Protein AF-A0A4Y2LV65-F1 (afdb_monomer_lite)

Foldseek 3Di:
DDDPPPPPPPPCVVLLVVLVVVVVVCVVVVHDDDLVNSLVVSVVSCVVVVPPDPDHSDPVVSVVSCVVNVPDDDDPPVDPVPDDPVVVVVVVVVVVVVCVVVVDDPVRDDDDDDDDDPDPPDPPDDDDDPPDPDDDDDDDD

Radius of gyration: 26.43 Å; chains: 1; bounding box: 59×40×70 Å

Secondary structure (DSSP, 8-state):
----------TTHHHHHHHHHHHHHHHHTT----HHHHHHHHHHHHHHTT--S-----HHHHHHHHHHHT-------HHHHH--HHHHHHHHHHHHHHHHHHT--GGG----------TT---S-----TT-SS-------

Organism: Araneus ventricosus (NCBI:txid182803)

pLDDT: mean 76.32, std 17.58, range [39.22, 95.81]

InterPro domains:
  IPR006600 HTH CenpB-type DNA-binding domain [PF03221] (13-73)
  IPR006600 HTH CenpB-type DNA-binding domain [PS51253] (3-75)
  IPR006600 HTH CenpB-type DNA-binding domain [SM00674] (9-75)
  IPR009057 Homedomain-like superfamily [SSF46689] (7-70)
  IPR050863 Centromere and Transposable Element-Derived Protein [PTHR19303] (5-130)

Sequence (141 aa):
MGERKIIRHAKNDDHDRVMIEWVRHGRSEGVPLSGPLLMEQAKIFHRSMNLTADYSYTTGWLTKFKKRHGIRQLKICGDKASANAEAAEDFVNEFVSLVETEKLSPEQIYNDDETGLFWRYVPCSTLATADEKDATGVKGF

Structure (mmCIF, N/CA/C/O backbone):
data_AF-A0A4Y2LV65-F1
#
_entry.id   AF-A0A4Y2LV65-F1
#
loop_
_atom_site.group_PDB
_atom_site.id
_atom_site.type_symbol
_atom_site.label_atom_id
_atom_site.label_alt_id
_atom_site.label_comp_id
_atom_site.label_asym_id
_atom_site.label_entity_id
_atom_site.label_seq_id
_atom_site.pdbx_PDB_ins_code
_atom_site.Cartn_x
_atom_site.Cartn_y
_atom_site.Cartn_z
_atom_site.occupancy
_atom_site.B_iso_or_equiv
_atom_site.auth_seq_id
_atom_site.auth_comp_id
_atom_site.auth_asym_id
_atom_site.auth_atom_id
_atom_site.pdbx_PDB_model_num
ATOM 1 N N . MET A 1 1 ? -6.956 29.179 -31.925 1.00 39.22 1 MET A N 1
ATOM 2 C CA . MET A 1 1 ? -5.679 28.452 -32.104 1.00 39.22 1 MET A CA 1
ATOM 3 C C . MET A 1 1 ? -5.790 27.139 -31.346 1.00 39.22 1 MET A C 1
ATOM 5 O O . MET A 1 1 ? -5.802 27.165 -30.127 1.00 39.22 1 MET A O 1
ATOM 9 N N . GLY A 1 2 ? -6.010 26.024 -32.046 1.00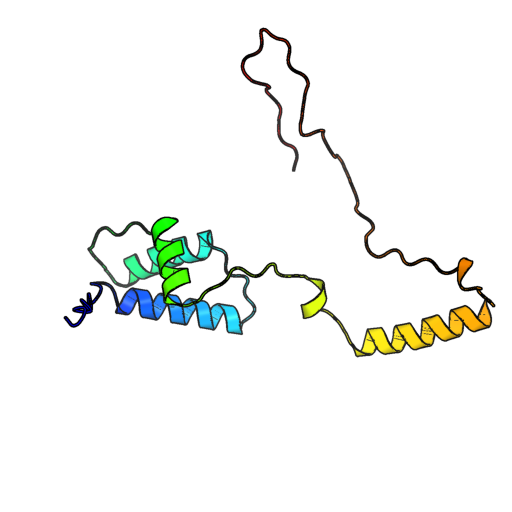 39.34 2 GLY A N 1
ATOM 10 C CA . GLY A 1 2 ? -6.167 24.716 -31.406 1.00 39.34 2 GLY A CA 1
ATOM 11 C C . GLY A 1 2 ? -4.817 24.170 -30.951 1.00 39.34 2 GLY A C 1
ATOM 12 O O . GLY A 1 2 ? -3.883 24.100 -31.749 1.00 39.34 2 GLY A O 1
ATOM 13 N N . GLU A 1 3 ? -4.711 23.800 -29.678 1.00 42.22 3 GLU A N 1
ATOM 14 C CA . GLU A 1 3 ? -3.542 23.109 -29.142 1.00 42.22 3 GLU A CA 1
ATOM 15 C C . GLU A 1 3 ? -3.356 21.780 -29.883 1.00 42.22 3 GLU A C 1
ATOM 17 O O . GLU A 1 3 ? -4.176 20.862 -29.788 1.00 42.22 3 GLU A O 1
ATOM 22 N N . ARG A 1 4 ? -2.262 21.660 -30.642 1.00 43.47 4 ARG A N 1
ATOM 23 C CA . ARG A 1 4 ? -1.843 20.375 -31.204 1.00 43.47 4 ARG A CA 1
ATOM 24 C C . ARG A 1 4 ? -1.464 19.445 -30.053 1.00 43.47 4 ARG A C 1
ATOM 26 O O . ARG A 1 4 ? -0.376 19.552 -29.491 1.00 43.47 4 ARG A O 1
ATOM 33 N N . LYS A 1 5 ? -2.342 18.493 -29.738 1.00 45.88 5 LYS A N 1
ATOM 34 C CA . LYS A 1 5 ? -2.006 17.342 -28.895 1.00 45.88 5 LYS A CA 1
ATOM 35 C C . LYS A 1 5 ? -1.080 16.423 -29.687 1.00 45.88 5 LYS A C 1
ATOM 37 O O . LYS A 1 5 ? -1.519 15.672 -30.551 1.00 45.88 5 LYS A O 1
ATOM 42 N N . ILE A 1 6 ? 0.218 16.510 -29.409 1.00 45.03 6 ILE A N 1
ATOM 43 C CA . ILE A 1 6 ? 1.208 15.569 -29.933 1.00 45.03 6 ILE A CA 1
ATOM 44 C C . ILE A 1 6 ? 1.000 14.244 -29.193 1.00 45.03 6 ILE A C 1
ATOM 46 O O . ILE A 1 6 ? 1.466 14.076 -28.065 1.00 45.03 6 ILE A O 1
ATOM 50 N N . ILE A 1 7 ? 0.290 13.305 -29.819 1.00 48.88 7 ILE A N 1
ATOM 51 C CA . ILE A 1 7 ? 0.228 11.918 -29.355 1.00 48.88 7 ILE A CA 1
ATOM 52 C C . ILE A 1 7 ? 1.579 11.294 -29.695 1.00 48.88 7 ILE A C 1
ATOM 54 O O . ILE A 1 7 ? 1.839 10.875 -30.820 1.00 48.88 7 ILE A O 1
ATOM 58 N N . ARG A 1 8 ? 2.492 11.308 -28.724 1.00 44.69 8 ARG A N 1
ATOM 59 C CA . ARG A 1 8 ? 3.740 10.554 -28.817 1.00 44.69 8 ARG A CA 1
ATOM 60 C C . ARG A 1 8 ? 3.383 9.091 -28.572 1.00 44.69 8 ARG A C 1
ATOM 62 O O . ARG A 1 8 ? 3.213 8.717 -27.416 1.00 44.69 8 ARG A O 1
ATOM 69 N N . HIS A 1 9 ? 3.265 8.285 -29.627 1.00 41.91 9 HIS A N 1
ATOM 70 C CA . HIS A 1 9 ? 3.319 6.832 -29.464 1.00 41.91 9 HIS A CA 1
ATOM 71 C C . HIS A 1 9 ? 4.642 6.499 -28.776 1.00 41.91 9 HIS A C 1
ATOM 73 O O . HIS A 1 9 ? 5.720 6.822 -29.289 1.00 41.91 9 HIS A O 1
ATOM 79 N N . ALA A 1 10 ? 4.572 5.967 -27.557 1.00 50.03 10 ALA A N 1
ATOM 80 C CA . ALA A 1 10 ? 5.776 5.596 -26.845 1.00 50.03 10 ALA A CA 1
ATOM 81 C C . ALA A 1 10 ? 6.315 4.324 -27.502 1.00 50.03 10 ALA A C 1
ATOM 83 O O . ALA A 1 10 ? 5.577 3.372 -27.727 1.00 50.03 10 ALA A O 1
ATOM 84 N N . LYS A 1 11 ? 7.623 4.282 -27.772 1.00 56.47 11 LYS A N 1
ATOM 85 C CA . LYS A 1 11 ? 8.332 3.118 -28.337 1.00 56.47 11 LYS A CA 1
ATOM 86 C C . LYS A 1 11 ? 8.214 1.816 -27.506 1.00 56.47 11 LYS A C 1
ATOM 88 O O . LYS A 1 11 ? 8.838 0.837 -27.873 1.00 56.47 11 LYS A O 1
ATOM 93 N N . ASN A 1 12 ? 7.437 1.808 -26.419 1.00 63.78 12 ASN A N 1
ATOM 94 C CA . ASN A 1 12 ? 7.290 0.730 -25.438 1.00 63.78 12 ASN A CA 1
ATOM 95 C C . ASN A 1 12 ? 5.819 0.530 -24.994 1.00 63.78 12 ASN A C 1
ATOM 97 O O . ASN A 1 12 ? 5.585 0.125 -23.857 1.00 63.78 12 ASN A O 1
ATOM 101 N N . ASP A 1 13 ? 4.822 0.840 -25.836 1.00 75.44 13 ASP A N 1
ATOM 102 C CA . ASP A 1 13 ? 3.395 0.701 -25.466 1.00 75.44 13 ASP A CA 1
ATOM 103 C C . ASP A 1 13 ? 3.038 -0.726 -24.993 1.00 75.44 13 ASP A C 1
ATOM 105 O O . ASP A 1 13 ? 2.268 -0.881 -24.046 1.00 75.44 13 ASP A O 1
ATOM 109 N N . ASP A 1 14 ? 3.657 -1.768 -25.560 1.00 84.81 14 ASP A N 1
ATOM 110 C CA . ASP A 1 14 ? 3.449 -3.153 -25.112 1.00 84.81 14 ASP A CA 1
ATOM 111 C C . ASP A 1 14 ? 4.034 -3.428 -23.714 1.00 84.81 14 ASP A C 1
ATOM 113 O O . ASP A 1 14 ? 3.402 -4.104 -22.904 1.00 84.81 14 ASP A O 1
ATOM 117 N N . HIS A 1 15 ? 5.201 -2.859 -23.385 1.00 89.44 15 HIS A N 1
ATOM 118 C CA . HIS A 1 15 ? 5.796 -2.980 -22.044 1.00 89.44 15 HIS A CA 1
ATOM 119 C C . HIS A 1 15 ? 4.949 -2.267 -20.989 1.00 89.44 15 HIS A C 1
ATOM 121 O O . HIS A 1 15 ? 4.689 -2.823 -19.922 1.00 89.44 15 HIS A O 1
ATOM 127 N N . ASP A 1 16 ? 4.472 -1.059 -21.307 1.00 90.56 16 ASP A N 1
ATOM 128 C CA . ASP A 1 16 ? 3.586 -0.288 -20.430 1.00 90.56 16 ASP A CA 1
ATOM 129 C C . ASP A 1 16 ? 2.260 -1.035 -20.192 1.00 90.56 16 ASP A C 1
ATOM 131 O O . ASP A 1 16 ? 1.792 -1.086 -19.051 1.00 90.56 16 ASP A O 1
ATOM 135 N N . ARG A 1 17 ? 1.706 -1.684 -21.235 1.00 92.06 17 ARG A N 1
ATOM 136 C CA . ARG A 1 17 ? 0.497 -2.524 -21.149 1.00 92.06 17 ARG A CA 1
ATOM 137 C C . ARG A 1 17 ? 0.695 -3.725 -20.225 1.00 92.06 17 ARG A C 1
ATOM 139 O O . ARG A 1 17 ? -0.088 -3.917 -19.299 1.00 92.06 17 ARG A O 1
ATOM 146 N N . VAL A 1 18 ? 1.755 -4.502 -20.429 1.00 93.38 18 VAL A N 1
ATOM 147 C CA . VAL A 1 18 ? 2.012 -5.691 -19.601 1.00 93.38 18 VAL A CA 1
ATOM 148 C C . VAL A 1 18 ? 2.312 -5.305 -18.152 1.00 93.38 18 VAL A C 1
ATOM 150 O O . VAL A 1 18 ? 1.846 -5.968 -17.226 1.00 93.38 18 VAL A O 1
ATOM 153 N N . MET A 1 19 ? 3.014 -4.190 -17.922 1.00 94.44 19 MET A N 1
ATOM 154 C CA . MET A 1 19 ? 3.232 -3.684 -16.566 1.00 94.44 19 MET A CA 1
ATOM 155 C C . MET A 1 19 ? 1.922 -3.336 -15.856 1.00 94.44 19 MET A C 1
ATOM 157 O O . MET A 1 19 ? 1.775 -3.663 -14.678 1.00 94.44 19 MET A O 1
ATOM 161 N N . ILE A 1 20 ? 0.964 -2.682 -16.527 1.00 93.88 20 ILE A N 1
ATOM 162 C CA . ILE A 1 20 ? -0.306 -2.340 -15.873 1.00 93.88 20 ILE A CA 1
ATOM 163 C C . ILE A 1 20 ? -1.200 -3.566 -15.657 1.00 93.88 20 ILE A C 1
ATOM 165 O O . ILE A 1 20 ? -1.865 -3.651 -14.625 1.00 93.88 20 ILE A O 1
ATOM 169 N N . GLU A 1 21 ? -1.191 -4.537 -16.571 1.00 93.69 21 GLU A N 1
ATOM 170 C CA . GLU A 1 21 ? -1.901 -5.810 -16.395 1.00 93.69 21 GLU A CA 1
ATOM 171 C C . GLU A 1 21 ? -1.356 -6.593 -15.199 1.00 93.69 21 GLU A C 1
ATOM 173 O O . GLU A 1 21 ? -2.128 -7.021 -14.341 1.00 93.69 21 GLU A O 1
ATOM 178 N N . TRP A 1 22 ? -0.031 -6.677 -15.067 1.00 94.25 22 TRP A N 1
ATOM 179 C CA . TRP A 1 22 ? 0.611 -7.314 -13.920 1.00 94.25 22 TRP A CA 1
ATOM 180 C C . TRP A 1 22 ? 0.270 -6.617 -12.595 1.00 94.25 22 TRP A C 1
ATOM 182 O O . TRP A 1 22 ? -0.058 -7.278 -11.610 1.00 94.25 22 TRP A O 1
ATOM 192 N N . VAL A 1 23 ? 0.262 -5.277 -12.571 1.00 91.75 23 VAL A N 1
ATOM 193 C CA . VAL A 1 23 ? -0.162 -4.515 -11.384 1.00 91.75 23 VAL A CA 1
ATOM 194 C C . VAL A 1 23 ? -1.619 -4.814 -11.019 1.00 91.75 23 VAL A C 1
ATOM 196 O O . VAL A 1 23 ? -1.929 -4.970 -9.839 1.00 91.75 23 VAL A O 1
ATOM 199 N N . ARG A 1 24 ? -2.525 -4.894 -12.002 1.00 91.12 24 ARG A N 1
ATOM 200 C CA . ARG A 1 24 ? -3.944 -5.212 -11.764 1.00 91.12 24 ARG A CA 1
ATOM 201 C C . ARG A 1 24 ? -4.123 -6.618 -11.203 1.00 91.12 24 ARG A C 1
ATOM 203 O O . ARG A 1 24 ? -4.868 -6.783 -10.242 1.00 91.12 24 ARG A O 1
ATOM 210 N N . HIS A 1 25 ? -3.408 -7.590 -11.759 1.00 84.81 25 HIS A N 1
ATOM 211 C CA . HIS A 1 25 ? -3.446 -8.971 -11.295 1.00 84.81 25 HIS A CA 1
ATOM 212 C C . HIS A 1 25 ? -2.924 -9.108 -9.856 1.00 84.81 25 HIS A C 1
ATOM 214 O O . HIS A 1 25 ? -3.648 -9.599 -8.991 1.00 84.81 25 HIS A O 1
ATOM 220 N N . GLY A 1 26 ? -1.749 -8.549 -9.544 1.00 83.88 26 GLY A N 1
ATOM 221 C CA . GLY A 1 26 ? -1.222 -8.576 -8.173 1.00 83.88 26 GLY A CA 1
ATOM 222 C C . GLY A 1 26 ? -2.157 -7.901 -7.160 1.00 83.88 26 GLY A C 1
ATOM 223 O O . GLY A 1 26 ? -2.288 -8.355 -6.028 1.00 83.88 26 GLY A O 1
ATOM 224 N N . ARG A 1 27 ? -2.885 -6.852 -7.571 1.00 83.56 27 ARG A N 1
ATOM 225 C CA . ARG A 1 27 ? -3.920 -6.230 -6.729 1.00 83.56 27 ARG A CA 1
ATOM 226 C C . ARG A 1 27 ? -5.137 -7.126 -6.511 1.00 83.56 27 ARG A C 1
ATOM 228 O O . ARG A 1 27 ? -5.657 -7.114 -5.400 1.00 83.56 27 ARG A O 1
ATOM 235 N N . SER A 1 28 ? -5.589 -7.872 -7.521 1.00 79.75 28 SER A N 1
ATOM 236 C CA . SER A 1 28 ? -6.712 -8.811 -7.360 1.00 79.75 28 SER A CA 1
ATOM 237 C C . SER A 1 28 ? -6.394 -9.965 -6.409 1.00 79.75 28 SER A C 1
ATOM 239 O O . SER A 1 28 ? -7.297 -10.476 -5.762 1.00 79.75 28 SER A O 1
ATOM 241 N N . GLU A 1 29 ? -5.115 -10.312 -6.265 1.00 80.56 29 GLU A N 1
ATOM 242 C CA . GLU A 1 29 ? -4.637 -11.327 -5.318 1.00 80.56 29 GLU A CA 1
ATOM 243 C C . GLU A 1 29 ? -4.307 -10.751 -3.929 1.00 80.56 29 GLU A C 1
ATOM 245 O O . GLU A 1 29 ? -3.810 -11.458 -3.058 1.00 80.56 29 GLU A O 1
ATOM 250 N N . GLY A 1 30 ? -4.547 -9.454 -3.704 1.00 76.50 30 GLY A N 1
ATOM 251 C CA . GLY A 1 30 ? -4.256 -8.799 -2.427 1.00 76.50 30 GLY A CA 1
ATOM 252 C C . GLY A 1 30 ? -2.766 -8.556 -2.159 1.00 76.50 30 GLY A C 1
ATOM 253 O O . GLY A 1 30 ? -2.406 -8.148 -1.055 1.00 76.50 30 GLY A O 1
ATOM 254 N N . VAL A 1 31 ? -1.886 -8.742 -3.149 1.00 78.12 31 VAL A N 1
ATOM 255 C CA . VAL A 1 31 ? -0.437 -8.578 -2.979 1.00 78.12 31 VAL A CA 1
ATOM 256 C C . VAL A 1 31 ? -0.080 -7.093 -2.795 1.00 78.12 31 VAL A C 1
ATOM 258 O O . VAL A 1 31 ? -0.413 -6.251 -3.644 1.00 78.12 31 VAL A O 1
ATOM 261 N N . PRO A 1 32 ? 0.640 -6.720 -1.720 1.00 78.81 32 PRO A N 1
ATOM 262 C CA . PRO A 1 32 ? 1.151 -5.366 -1.551 1.00 78.81 32 PRO A CA 1
ATOM 263 C C . PRO A 1 32 ? 2.233 -5.047 -2.591 1.00 78.81 32 PRO A C 1
ATOM 265 O O . PRO A 1 32 ? 3.341 -5.577 -2.554 1.00 78.81 32 PRO A O 1
ATOM 268 N N . LEU A 1 33 ? 1.935 -4.132 -3.516 1.00 84.44 33 LEU A N 1
ATOM 269 C CA . LEU A 1 33 ? 2.875 -3.729 -4.563 1.00 84.44 33 LEU A CA 1
ATOM 270 C C . LEU A 1 33 ? 3.621 -2.439 -4.189 1.00 84.44 33 LEU A C 1
ATOM 272 O O . LEU A 1 33 ? 3.037 -1.351 -4.156 1.00 84.44 33 LEU A O 1
ATOM 276 N N . SER A 1 34 ? 4.926 -2.555 -3.926 1.00 86.88 34 SER A N 1
ATOM 277 C CA . SER A 1 34 ? 5.799 -1.429 -3.568 1.00 86.88 34 SER A CA 1
ATOM 278 C C . SER A 1 34 ? 6.443 -0.763 -4.793 1.00 86.88 34 SER A C 1
ATOM 280 O O . SER A 1 34 ? 6.568 -1.352 -5.864 1.00 86.88 34 SER A O 1
ATOM 282 N N . GLY A 1 35 ? 6.883 0.491 -4.645 1.00 87.56 35 GLY A N 1
ATOM 283 C CA . GLY A 1 35 ? 7.576 1.222 -5.715 1.00 87.56 35 GLY A CA 1
ATOM 284 C C . GLY A 1 35 ? 8.829 0.511 -6.256 1.00 87.56 35 GLY A C 1
ATOM 285 O O . GLY A 1 35 ? 8.925 0.350 -7.474 1.00 87.56 35 GLY A O 1
ATOM 286 N N . PRO A 1 36 ? 9.754 0.052 -5.389 1.00 90.44 36 PRO A N 1
ATOM 287 C CA . PRO A 1 36 ? 10.914 -0.732 -5.811 1.00 90.44 36 PRO A CA 1
ATOM 288 C C . PRO A 1 36 ? 10.534 -2.021 -6.545 1.00 90.44 36 PRO A C 1
ATOM 290 O O . PRO A 1 36 ? 11.130 -2.325 -7.575 1.00 90.44 36 PRO A O 1
ATOM 293 N N . LEU A 1 37 ? 9.495 -2.728 -6.084 1.00 90.44 37 LEU A N 1
ATOM 294 C CA . LEU A 1 37 ? 9.013 -3.943 -6.744 1.00 90.44 37 LEU A CA 1
ATOM 295 C C . LEU A 1 37 ? 8.539 -3.657 -8.177 1.00 90.44 37 LEU A C 1
ATOM 297 O O . LEU A 1 37 ? 8.912 -4.373 -9.101 1.00 90.44 37 LEU A O 1
ATOM 301 N N . LEU A 1 38 ? 7.776 -2.577 -8.381 1.00 91.62 38 LEU A N 1
ATOM 302 C CA . LEU A 1 38 ? 7.350 -2.157 -9.721 1.00 91.62 38 LEU A CA 1
ATOM 303 C C . LEU A 1 38 ? 8.545 -1.858 -10.639 1.00 91.62 38 LEU A C 1
ATOM 305 O O . LEU A 1 38 ? 8.501 -2.185 -11.822 1.00 91.62 38 LEU A O 1
ATOM 309 N N . MET A 1 39 ? 9.594 -1.221 -10.115 1.00 92.00 39 MET A N 1
ATOM 310 C CA . MET A 1 39 ? 10.795 -0.891 -10.890 1.00 92.00 39 MET A CA 1
ATOM 311 C C . MET A 1 39 ? 11.599 -2.141 -11.270 1.00 92.00 39 MET A C 1
ATOM 313 O O . MET A 1 39 ? 12.055 -2.239 -12.408 1.00 92.00 39 MET A O 1
ATOM 317 N N . GLU A 1 40 ? 11.751 -3.104 -10.358 1.00 92.81 40 GLU A N 1
ATOM 318 C CA . GLU A 1 40 ? 12.429 -4.373 -10.653 1.00 92.81 40 GL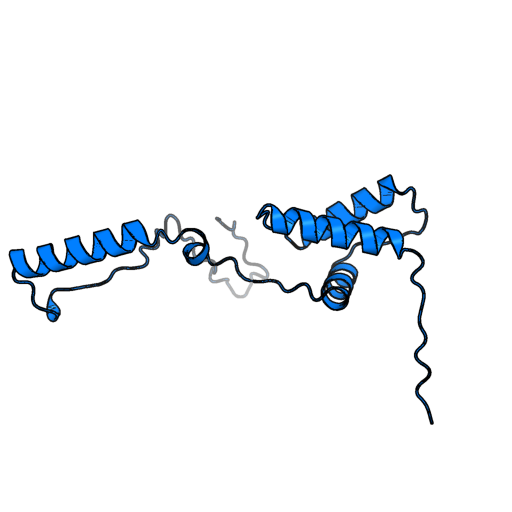U A CA 1
ATOM 319 C C . GLU A 1 40 ? 11.637 -5.230 -11.641 1.00 92.81 40 GLU A C 1
ATOM 321 O O . GLU A 1 40 ? 12.199 -5.717 -12.625 1.00 92.81 40 GLU A O 1
ATOM 326 N N . GLN A 1 41 ? 10.318 -5.333 -11.464 1.00 93.69 41 GLN A N 1
ATOM 327 C CA . GLN A 1 41 ? 9.474 -6.072 -12.398 1.00 93.69 41 GLN A CA 1
ATOM 328 C C . GLN A 1 41 ? 9.519 -5.468 -13.805 1.00 93.69 41 GLN A C 1
ATOM 330 O O . GLN A 1 41 ? 9.598 -6.190 -14.799 1.00 93.69 41 GLN A O 1
ATOM 335 N N . ALA A 1 42 ? 9.567 -4.139 -13.903 1.00 92.81 42 ALA A N 1
ATOM 336 C CA . ALA A 1 42 ? 9.713 -3.455 -15.178 1.00 92.81 42 ALA A CA 1
ATOM 337 C C . ALA A 1 42 ? 11.015 -3.837 -15.901 1.00 92.81 42 ALA A C 1
ATOM 339 O O . ALA A 1 42 ? 10.981 -4.088 -17.108 1.00 92.81 42 ALA A O 1
ATOM 340 N N . LYS A 1 43 ? 12.135 -3.966 -15.175 1.00 92.50 43 LYS A N 1
ATOM 341 C CA . LYS A 1 43 ? 13.414 -4.456 -15.724 1.00 92.50 43 LYS A CA 1
ATOM 342 C C . LYS A 1 43 ? 13.330 -5.918 -16.165 1.00 92.50 43 LYS A C 1
ATOM 344 O O . LYS A 1 43 ? 13.938 -6.290 -17.167 1.00 92.50 43 LYS A O 1
ATOM 349 N N . ILE A 1 44 ? 12.611 -6.762 -15.424 1.00 92.88 44 ILE A N 1
ATOM 350 C CA . ILE A 1 44 ? 12.397 -8.169 -15.792 1.00 92.88 44 ILE A CA 1
ATOM 351 C C . ILE A 1 44 ? 11.622 -8.249 -17.106 1.00 92.88 44 ILE A C 1
ATOM 353 O O . ILE A 1 44 ? 12.098 -8.884 -18.046 1.00 92.88 44 ILE A O 1
ATOM 357 N N . PHE A 1 45 ? 10.497 -7.538 -17.215 1.00 92.19 45 PHE A N 1
ATOM 358 C CA . PHE A 1 45 ? 9.712 -7.530 -18.447 1.00 92.19 45 PHE A CA 1
ATOM 359 C C . PHE A 1 45 ? 10.484 -6.962 -19.631 1.00 92.19 45 PHE A C 1
ATOM 361 O O . PHE A 1 45 ? 10.448 -7.553 -20.706 1.00 92.19 45 PHE A O 1
ATOM 368 N N . HIS A 1 46 ? 11.262 -5.900 -19.421 1.00 90.44 46 HIS A N 1
ATOM 369 C CA . HIS A 1 46 ? 12.128 -5.341 -20.457 1.00 90.44 46 HIS A CA 1
ATOM 370 C C . HIS A 1 46 ? 13.065 -6.391 -21.057 1.00 90.44 46 HIS A C 1
ATOM 372 O O . HIS A 1 46 ? 13.131 -6.542 -22.276 1.00 90.44 46 HIS A O 1
ATOM 378 N N . ARG A 1 47 ? 13.753 -7.144 -20.187 1.00 89.75 47 ARG A N 1
ATOM 379 C CA . ARG A 1 47 ? 14.656 -8.225 -20.595 1.00 89.75 47 ARG A CA 1
ATOM 380 C C . ARG A 1 47 ? 13.896 -9.357 -21.281 1.00 89.75 47 ARG A C 1
ATOM 382 O O . ARG A 1 47 ? 14.320 -9.804 -22.335 1.00 89.75 47 ARG A O 1
ATOM 389 N N . SER A 1 48 ? 12.756 -9.778 -20.731 1.00 89.56 48 SER A N 1
ATOM 390 C CA . SER A 1 48 ? 11.957 -10.877 -21.300 1.00 89.56 48 SER A CA 1
ATOM 391 C C . SER A 1 48 ? 11.365 -10.560 -22.677 1.00 89.56 48 SER A C 1
ATOM 393 O O . SER A 1 48 ? 11.170 -11.459 -23.487 1.00 89.56 48 SER A O 1
ATOM 395 N N . MET A 1 49 ? 11.107 -9.281 -22.954 1.00 88.00 49 MET A N 1
ATOM 396 C CA . MET A 1 49 ? 10.572 -8.802 -24.228 1.00 88.00 49 MET A CA 1
ATOM 397 C C . MET A 1 49 ? 11.667 -8.481 -25.250 1.00 88.00 49 MET A C 1
ATOM 399 O O . MET A 1 49 ? 11.351 -7.990 -26.331 1.00 88.00 49 MET A O 1
ATOM 403 N N . ASN A 1 50 ? 12.943 -8.729 -24.922 1.00 85.94 50 ASN A N 1
ATOM 404 C CA . ASN A 1 50 ? 14.099 -8.402 -25.762 1.00 85.94 50 ASN A CA 1
ATOM 405 C C . ASN A 1 50 ? 14.099 -6.942 -26.247 1.00 85.94 50 ASN A C 1
ATOM 407 O O . ASN A 1 50 ? 14.489 -6.646 -27.379 1.00 85.94 50 ASN A O 1
ATOM 411 N N . LEU A 1 51 ? 13.646 -6.015 -25.397 1.00 84.81 51 LEU A N 1
ATOM 412 C CA . LEU A 1 51 ? 13.712 -4.594 -25.713 1.00 84.81 51 LEU A CA 1
ATOM 413 C C . LEU A 1 51 ? 15.182 -4.161 -25.682 1.00 84.81 51 LEU A C 1
ATOM 415 O O . LEU A 1 51 ? 15.910 -4.431 -24.732 1.00 84.81 51 LEU A O 1
ATOM 419 N N . THR A 1 52 ? 15.632 -3.533 -26.766 1.00 78.06 52 THR A N 1
ATOM 420 C CA . THR A 1 52 ? 17.037 -3.137 -26.968 1.00 78.06 52 THR A CA 1
ATOM 421 C C . THR A 1 52 ? 17.296 -1.674 -26.621 1.00 78.06 52 THR A C 1
ATOM 423 O O . THR A 1 52 ? 18.440 -1.223 -26.615 1.00 78.06 52 THR A O 1
ATOM 426 N N . ALA A 1 53 ? 16.233 -0.910 -26.360 1.00 79.62 53 ALA A N 1
ATOM 427 C CA . ALA A 1 53 ? 16.336 0.488 -25.988 1.00 79.62 53 ALA A CA 1
ATOM 428 C C . ALA A 1 53 ? 16.836 0.606 -24.550 1.00 79.62 53 ALA A C 1
ATOM 430 O O . ALA A 1 53 ? 16.198 0.094 -23.636 1.00 79.62 53 ALA A O 1
ATOM 431 N N . ASP A 1 54 ? 17.923 1.343 -24.344 1.00 68.75 54 ASP A N 1
ATOM 432 C CA . ASP A 1 54 ? 18.466 1.565 -23.009 1.00 68.75 54 ASP A CA 1
ATOM 433 C C . ASP A 1 54 ? 17.473 2.399 -22.178 1.00 68.75 54 ASP A C 1
ATOM 435 O O . ASP A 1 54 ? 17.282 3.600 -22.399 1.00 68.75 54 ASP A O 1
ATOM 439 N N . TYR A 1 55 ? 16.734 1.728 -21.292 1.00 75.88 55 TYR A N 1
ATOM 440 C CA . TYR A 1 55 ? 15.631 2.324 -20.549 1.00 75.88 55 TYR A CA 1
ATOM 441 C C . TYR A 1 55 ? 15.877 2.195 -19.052 1.00 75.88 55 TYR A C 1
ATOM 443 O O . TYR A 1 55 ? 15.871 1.102 -18.485 1.00 75.88 55 TYR A O 1
ATOM 451 N N . SER A 1 56 ? 16.052 3.335 -18.381 1.00 80.31 56 SER A N 1
ATOM 452 C CA . SER A 1 56 ? 16.256 3.355 -16.937 1.00 80.31 56 SER A CA 1
ATOM 453 C C . SER A 1 56 ? 14.915 3.418 -16.196 1.00 80.31 56 SER A C 1
ATOM 455 O O . SER A 1 56 ? 14.199 4.424 -16.187 1.00 80.31 56 SER A O 1
ATOM 457 N N . TYR A 1 57 ? 14.567 2.317 -15.530 1.00 89.25 57 TYR A N 1
ATOM 458 C CA . TYR A 1 57 ? 13.402 2.216 -14.645 1.00 89.25 57 TYR A CA 1
ATOM 459 C C . TYR A 1 57 ? 13.688 2.894 -13.302 1.00 89.25 57 TYR A C 1
ATOM 461 O O . TYR A 1 57 ? 13.854 2.242 -12.278 1.00 89.25 57 TYR A O 1
ATOM 469 N N . THR A 1 58 ? 13.819 4.221 -13.339 1.00 90.50 58 THR A N 1
ATOM 470 C CA . THR A 1 58 ? 14.130 5.091 -12.194 1.00 90.50 58 THR A CA 1
ATOM 471 C C . THR A 1 58 ? 12.871 5.540 -11.446 1.00 90.50 58 THR A C 1
ATOM 473 O O . THR A 1 58 ? 11.738 5.321 -11.881 1.00 90.50 58 THR A O 1
ATOM 476 N N . THR A 1 59 ? 13.055 6.257 -10.335 1.00 89.75 59 THR A N 1
ATOM 477 C CA . THR A 1 59 ? 11.969 6.931 -9.601 1.00 89.75 59 THR A CA 1
ATOM 478 C C . THR A 1 59 ? 11.167 7.890 -10.492 1.00 89.75 59 THR A C 1
ATOM 480 O O . THR A 1 59 ? 9.943 7.996 -10.360 1.00 89.75 59 THR A O 1
ATOM 483 N N . GLY A 1 60 ? 11.831 8.542 -11.452 1.00 91.12 60 GLY A N 1
ATOM 484 C CA . GLY A 1 60 ? 11.196 9.405 -12.447 1.00 91.12 60 GLY A CA 1
ATOM 485 C C . GLY A 1 60 ? 10.275 8.634 -13.395 1.00 91.12 60 GLY A C 1
ATOM 486 O O . GLY A 1 60 ? 9.168 9.097 -13.687 1.00 91.12 60 GLY A O 1
ATOM 487 N N . TRP A 1 61 ? 10.686 7.440 -13.837 1.00 92.62 61 TRP A N 1
ATOM 488 C CA . TRP A 1 61 ? 9.814 6.546 -14.603 1.00 92.62 61 TRP A CA 1
ATOM 489 C C . TRP A 1 61 ? 8.614 6.100 -13.766 1.00 92.62 61 TRP A C 1
ATOM 491 O O . TRP A 1 61 ? 7.479 6.263 -14.212 1.00 92.62 61 TRP A O 1
ATOM 501 N N . LEU A 1 62 ? 8.846 5.641 -12.532 1.00 91.44 62 LEU A N 1
ATOM 502 C CA . LEU A 1 62 ? 7.781 5.179 -11.640 1.00 91.44 62 LEU A CA 1
ATOM 503 C C . LEU A 1 62 ? 6.731 6.273 -11.402 1.00 91.44 62 LEU A C 1
ATOM 505 O O . LEU A 1 62 ? 5.532 6.009 -11.446 1.00 91.44 62 LEU A O 1
ATOM 509 N N . THR A 1 63 ? 7.172 7.515 -11.199 1.00 90.06 63 THR A N 1
ATOM 510 C CA . THR A 1 63 ? 6.280 8.672 -11.029 1.00 90.06 63 THR A CA 1
ATOM 511 C C . THR A 1 63 ? 5.396 8.885 -12.258 1.00 90.06 63 THR A C 1
ATOM 513 O O . THR A 1 63 ? 4.185 9.077 -12.134 1.00 90.06 63 THR A O 1
ATOM 516 N N . LYS A 1 64 ? 5.978 8.807 -13.461 1.00 91.88 64 LYS A N 1
ATOM 517 C CA . LYS A 1 64 ? 5.237 8.949 -14.723 1.00 91.88 64 LYS A CA 1
ATOM 518 C C . LYS A 1 64 ? 4.285 7.777 -14.967 1.00 91.88 64 LYS A C 1
ATOM 520 O O . LYS A 1 64 ? 3.160 8.016 -15.397 1.00 91.88 64 LYS A O 1
ATOM 525 N N . PHE A 1 65 ? 4.710 6.549 -14.674 1.00 90.50 65 PHE A N 1
ATOM 526 C CA . PHE A 1 65 ? 3.892 5.339 -14.785 1.00 90.50 65 PHE A CA 1
ATOM 527 C C . PHE A 1 65 ? 2.670 5.418 -13.864 1.00 90.50 65 PHE A C 1
ATOM 529 O O . PHE A 1 65 ? 1.535 5.299 -14.323 1.00 90.50 65 PHE A O 1
ATOM 536 N N . LYS A 1 66 ? 2.885 5.755 -12.584 1.00 89.31 66 LYS A N 1
ATOM 537 C CA . LYS A 1 66 ? 1.801 5.969 -11.617 1.00 89.31 66 LYS A CA 1
ATOM 538 C C . LYS A 1 66 ? 0.825 7.048 -12.082 1.00 89.31 66 LYS A C 1
ATOM 540 O O . LYS A 1 66 ? -0.381 6.833 -12.038 1.00 89.31 66 LYS A O 1
ATOM 545 N N . LYS A 1 67 ? 1.338 8.184 -12.572 1.00 88.94 67 LYS A N 1
ATOM 546 C CA . LYS A 1 67 ? 0.509 9.287 -13.081 1.00 88.94 67 LYS A CA 1
ATOM 547 C C . LYS A 1 67 ? -0.323 8.876 -14.299 1.00 88.94 67 LYS A C 1
ATOM 549 O O . LY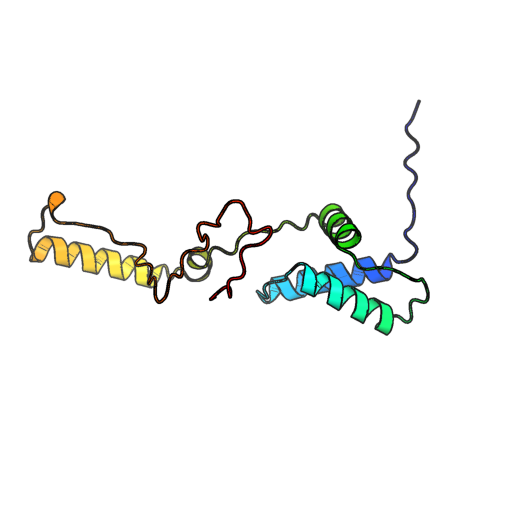S A 1 67 ? -1.486 9.252 -14.374 1.00 88.94 67 LYS A O 1
ATOM 554 N N . ARG A 1 68 ? 0.257 8.115 -15.231 1.00 92.19 68 ARG A N 1
ATOM 555 C CA . ARG A 1 68 ? -0.419 7.646 -16.452 1.00 92.19 68 ARG A CA 1
ATOM 556 C C . ARG A 1 68 ? -1.583 6.706 -16.144 1.00 92.19 68 ARG A C 1
ATOM 558 O O . ARG A 1 68 ? -2.636 6.841 -16.751 1.00 92.19 68 ARG A O 1
ATOM 565 N N . HIS A 1 69 ? -1.392 5.804 -15.184 1.00 89.69 69 HIS A N 1
ATOM 566 C CA . HIS A 1 69 ? -2.359 4.754 -14.845 1.00 89.69 69 HIS A CA 1
ATOM 567 C C . HIS A 1 69 ? -3.196 5.053 -13.595 1.00 89.69 69 HIS A C 1
ATOM 569 O O . HIS A 1 69 ? -3.914 4.185 -13.107 1.00 89.69 69 HIS A O 1
ATOM 575 N N . GLY A 1 70 ? -3.097 6.266 -13.043 1.00 86.88 70 GLY A N 1
ATOM 576 C CA . GLY A 1 70 ? -3.850 6.669 -11.852 1.00 86.88 70 GLY A CA 1
ATOM 577 C C . GLY A 1 70 ? -3.501 5.884 -10.579 1.00 86.88 70 GLY A C 1
ATOM 578 O O . GLY A 1 70 ? -4.311 5.837 -9.655 1.00 86.88 70 GLY A O 1
ATOM 579 N N . ILE A 1 71 ? -2.313 5.275 -10.502 1.00 86.81 71 ILE A N 1
ATOM 580 C CA . ILE A 1 71 ? -1.895 4.460 -9.354 1.00 86.81 71 ILE A CA 1
ATOM 581 C C . ILE A 1 71 ? -1.547 5.379 -8.183 1.00 86.81 71 ILE A C 1
ATOM 583 O O . ILE A 1 71 ? -0.591 6.157 -8.240 1.00 86.81 71 ILE A O 1
ATOM 587 N N . ARG A 1 72 ? -2.294 5.244 -7.087 1.00 80.56 72 ARG A N 1
ATOM 588 C CA . ARG A 1 72 ? -2.059 5.969 -5.835 1.00 80.56 72 ARG A CA 1
ATOM 589 C C . ARG A 1 72 ? -1.447 5.041 -4.794 1.00 80.56 72 ARG A C 1
ATOM 591 O O . ARG A 1 72 ? -1.767 3.855 -4.734 1.00 80.56 72 ARG A O 1
ATOM 598 N N . GLN A 1 73 ? -0.553 5.590 -3.978 1.00 68.50 73 GLN A N 1
ATOM 599 C CA . GLN A 1 73 ? -0.062 4.897 -2.795 1.00 68.50 73 GLN A CA 1
ATOM 600 C C . GLN A 1 73 ? -1.066 5.136 -1.672 1.00 68.50 73 GLN A C 1
ATOM 602 O O . GLN A 1 73 ? -1.231 6.264 -1.219 1.00 68.50 73 GLN A O 1
ATOM 607 N N . LEU A 1 74 ? -1.759 4.077 -1.268 1.00 65.25 74 LEU A N 1
ATOM 608 C CA . LEU A 1 74 ? -2.604 4.075 -0.083 1.00 65.25 74 LEU A CA 1
ATOM 609 C C . LEU A 1 74 ? -1.811 3.419 1.045 1.00 65.25 74 LEU A C 1
ATOM 611 O O . LEU A 1 74 ? -1.147 2.404 0.817 1.00 65.25 74 LEU A O 1
ATOM 615 N N . LYS A 1 75 ? -1.852 4.011 2.240 1.00 58.59 75 LYS A N 1
ATOM 616 C CA . LYS A 1 75 ? -1.360 3.346 3.447 1.00 58.59 75 LYS A CA 1
ATOM 617 C C . LYS A 1 75 ? -2.285 2.152 3.684 1.00 58.59 75 LYS A C 1
ATOM 619 O O . LYS A 1 75 ? -3.499 2.334 3.748 1.00 58.59 75 LYS A O 1
ATOM 624 N N . ILE A 1 76 ? -1.730 0.943 3.730 1.00 58.19 76 ILE A N 1
ATOM 625 C CA . ILE A 1 76 ? -2.488 -0.233 4.160 1.00 58.19 76 ILE A CA 1
ATOM 626 C C . ILE A 1 76 ? -2.731 -0.017 5.655 1.00 58.19 76 ILE A C 1
ATOM 628 O O . ILE A 1 76 ? -1.789 -0.073 6.439 1.00 58.19 76 ILE A O 1
ATOM 632 N N . CYS A 1 77 ? -3.956 0.348 6.026 1.00 50.00 77 CYS A N 1
ATOM 633 C CA . CYS A 1 77 ? -4.398 0.303 7.416 1.00 50.00 77 CYS A CA 1
ATOM 634 C C . CYS A 1 77 ? -4.771 -1.158 7.667 1.00 50.00 77 CYS A C 1
ATOM 636 O O . CYS A 1 77 ? -5.695 -1.648 7.012 1.00 50.00 77 CYS A O 1
ATOM 638 N N . GLY A 1 78 ? -4.003 -1.860 8.505 1.00 48.97 78 GLY A N 1
ATOM 639 C CA . GLY A 1 78 ? -4.176 -3.298 8.748 1.00 48.97 78 GLY A CA 1
ATOM 640 C C . GLY A 1 78 ? -5.582 -3.656 9.235 1.00 48.97 78 GLY A C 1
ATOM 641 O O . GLY A 1 78 ? -6.102 -4.715 8.895 1.00 48.97 78 GLY A O 1
ATOM 642 N N . ASP A 1 79 ? -6.243 -2.722 9.913 1.00 51.31 79 ASP A N 1
ATOM 643 C CA . ASP A 1 79 ? -7.453 -3.003 10.689 1.00 51.31 79 ASP A CA 1
ATOM 644 C C . ASP A 1 79 ? -8.699 -3.158 9.814 1.00 51.31 79 ASP A C 1
ATOM 646 O O . ASP A 1 79 ? -9.587 -3.952 10.109 1.00 51.31 79 ASP A O 1
ATOM 650 N N . LYS A 1 80 ? -8.765 -2.460 8.672 1.00 52.75 80 LYS A N 1
ATOM 651 C CA . LYS A 1 80 ? -9.967 -2.494 7.817 1.00 52.75 80 LYS A CA 1
ATOM 652 C C . LYS A 1 80 ? -10.120 -3.777 7.011 1.00 52.75 80 LYS A C 1
ATOM 654 O O . LYS A 1 80 ? -11.239 -4.118 6.650 1.00 52.75 80 LYS A O 1
ATOM 659 N N . ALA A 1 81 ? -9.022 -4.451 6.678 1.00 55.56 81 ALA A N 1
ATOM 660 C CA . ALA A 1 81 ? -9.069 -5.665 5.862 1.00 55.56 81 ALA A CA 1
ATOM 661 C C . ALA A 1 81 ? -9.301 -6.936 6.699 1.00 55.56 81 ALA A C 1
ATOM 663 O O . ALA A 1 81 ? -9.682 -7.958 6.140 1.00 55.56 81 ALA A O 1
ATOM 664 N N . SER A 1 82 ? -9.076 -6.862 8.016 1.00 57.44 82 SER A N 1
ATOM 665 C CA . SER A 1 82 ? -9.157 -7.987 8.957 1.00 57.44 82 SER A CA 1
ATOM 666 C C . SER A 1 82 ? -10.347 -7.896 9.923 1.00 57.44 82 SER A C 1
ATOM 668 O O . SER A 1 82 ? -10.491 -8.760 10.786 1.00 57.44 82 SER A O 1
ATOM 670 N N . ALA A 1 83 ? -11.175 -6.853 9.828 1.00 62.41 83 ALA A N 1
ATOM 671 C CA . ALA A 1 83 ? -12.299 -6.663 10.736 1.00 62.41 83 ALA A CA 1
ATOM 672 C C . ALA A 1 83 ? -13.327 -7.793 10.560 1.00 62.41 83 ALA A C 1
ATOM 674 O O . ALA A 1 83 ? -13.987 -7.893 9.524 1.00 62.41 83 ALA A O 1
ATOM 675 N N . ASN A 1 84 ? -13.454 -8.647 11.576 1.00 78.38 84 ASN A N 1
ATOM 676 C CA . ASN A 1 84 ? -14.494 -9.663 11.643 1.00 78.38 84 ASN A CA 1
ATOM 677 C C . ASN A 1 84 ? -15.747 -9.042 12.275 1.00 78.38 84 ASN A C 1
ATOM 679 O O . ASN A 1 84 ? -15.773 -8.785 13.476 1.00 78.38 84 ASN A O 1
ATOM 683 N N . ALA A 1 85 ? -16.764 -8.781 11.454 1.00 82.94 85 ALA A N 1
ATOM 684 C CA . ALA A 1 85 ? -18.008 -8.162 11.905 1.00 82.94 85 ALA A CA 1
ATOM 685 C C . ALA A 1 85 ? -18.779 -9.042 12.903 1.00 82.94 85 ALA A C 1
ATOM 687 O O . ALA A 1 85 ? -19.336 -8.514 13.857 1.00 82.94 85 ALA A O 1
ATOM 688 N N . GLU A 1 86 ? -18.753 -10.364 12.722 1.00 85.75 86 GLU A N 1
ATOM 689 C CA . GLU A 1 86 ? -19.422 -11.319 13.614 1.00 85.75 86 GLU A CA 1
ATOM 690 C C . GLU A 1 86 ? -18.771 -11.309 15.003 1.00 85.75 86 GLU A C 1
ATOM 692 O O . GLU A 1 86 ? -19.442 -11.085 16.004 1.00 85.75 86 GLU A O 1
ATOM 697 N N . ALA A 1 87 ? -17.437 -11.396 15.060 1.00 84.94 87 ALA A N 1
ATOM 698 C CA . ALA A 1 87 ? -16.709 -11.303 16.328 1.00 84.94 87 ALA A CA 1
ATOM 699 C C . ALA A 1 87 ? -16.896 -9.941 17.026 1.00 84.94 87 ALA A C 1
ATOM 701 O O . ALA A 1 87 ? -16.840 -9.861 18.251 1.00 84.94 87 ALA A O 1
ATOM 702 N N . ALA A 1 88 ? -17.111 -8.865 16.261 1.00 86.31 88 ALA A N 1
ATOM 703 C CA . ALA A 1 88 ? -17.413 -7.555 16.827 1.00 86.31 88 ALA A CA 1
ATOM 704 C C . ALA A 1 88 ? -18.821 -7.505 17.445 1.00 86.31 88 ALA A C 1
ATOM 706 O O . ALA A 1 88 ? -18.983 -6.930 18.519 1.00 86.31 88 ALA A O 1
ATOM 707 N N . GLU A 1 89 ? -19.826 -8.109 16.803 1.00 90.94 89 GLU A N 1
ATOM 708 C CA . GLU A 1 89 ? -21.183 -8.218 17.360 1.00 90.94 89 GLU A CA 1
ATOM 709 C C . GLU A 1 89 ? -21.205 -9.076 18.633 1.00 90.94 89 GLU A C 1
ATOM 711 O O . GLU A 1 89 ? -21.809 -8.674 19.631 1.00 90.94 89 GLU A O 1
ATOM 716 N N . ASP A 1 90 ? -20.484 -10.200 18.639 1.00 92.69 90 ASP A N 1
ATOM 717 C CA . ASP A 1 90 ? -20.332 -11.049 19.824 1.00 92.69 90 ASP A CA 1
ATOM 718 C C . ASP A 1 90 ? -19.683 -10.285 20.986 1.00 92.69 90 ASP A C 1
ATOM 720 O O . ASP A 1 90 ? -20.201 -10.297 22.106 1.00 92.69 90 ASP A O 1
ATOM 724 N N . PHE A 1 91 ? -18.604 -9.543 20.709 1.00 90.75 91 PHE A N 1
ATOM 725 C CA . PHE A 1 91 ? -17.923 -8.728 21.715 1.00 90.75 91 PHE A CA 1
ATOM 726 C C . PHE A 1 91 ? -18.830 -7.640 22.301 1.00 90.75 91 PHE A C 1
ATOM 728 O O . PHE A 1 91 ? -18.789 -7.393 23.503 1.00 90.75 91 PHE A O 1
ATOM 735 N N . VAL A 1 92 ? -19.677 -6.996 21.488 1.00 93.50 92 VAL A N 1
ATOM 736 C CA . VAL A 1 92 ? -20.633 -5.991 21.988 1.00 93.50 92 VAL A CA 1
ATOM 737 C C . VAL A 1 92 ? -21.597 -6.616 22.996 1.00 93.50 92 VAL A C 1
ATOM 739 O O . VAL A 1 92 ? -21.822 -6.037 24.060 1.00 93.50 92 VAL A O 1
ATOM 742 N N . ASN A 1 93 ? -22.139 -7.796 22.691 1.00 93.56 93 ASN A N 1
ATOM 743 C CA . ASN A 1 93 ? -23.060 -8.490 23.591 1.00 93.56 93 ASN A CA 1
ATOM 744 C C . ASN A 1 93 ? -22.369 -8.919 24.896 1.00 93.56 93 ASN A C 1
ATOM 746 O O . ASN A 1 93 ? -22.917 -8.711 25.981 1.00 93.56 93 ASN A O 1
ATOM 750 N N . GLU A 1 94 ? -21.155 -9.470 24.803 1.00 94.81 94 GLU A N 1
ATOM 751 C CA . GLU A 1 94 ? -20.343 -9.845 25.967 1.00 94.81 94 GLU A CA 1
ATOM 752 C C . GLU A 1 94 ? -20.020 -8.628 26.843 1.00 94.81 94 GLU A C 1
ATOM 754 O O . GLU A 1 94 ? -20.215 -8.657 28.060 1.00 94.81 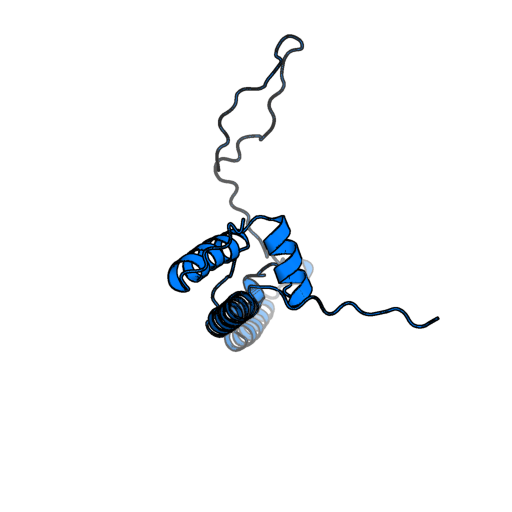94 GLU A O 1
ATOM 759 N N . PHE A 1 95 ? -19.590 -7.528 26.224 1.00 94.31 95 PHE A N 1
ATOM 760 C CA . PHE A 1 95 ? -19.229 -6.299 26.918 1.00 94.31 95 PHE A CA 1
ATOM 761 C C . PHE A 1 95 ? -20.420 -5.687 27.665 1.00 94.31 95 PHE A C 1
ATOM 763 O O . PHE A 1 95 ? -20.283 -5.305 28.827 1.00 94.31 95 PHE A O 1
ATOM 770 N N . VAL A 1 96 ? -21.604 -5.640 27.043 1.00 94.88 96 VAL A N 1
ATOM 771 C CA . VAL A 1 96 ? -22.833 -5.166 27.707 1.00 94.88 96 VAL A CA 1
ATOM 772 C C . VAL A 1 96 ? -23.170 -6.044 28.913 1.00 94.88 96 VAL A C 1
ATOM 774 O O . VAL A 1 96 ? -23.402 -5.518 30.002 1.00 94.88 96 VAL A O 1
ATOM 777 N N . SER A 1 97 ? -23.120 -7.371 28.754 1.00 95.31 97 SER A N 1
ATOM 778 C CA . SER A 1 97 ? -23.369 -8.310 29.855 1.00 95.31 97 SER A CA 1
ATOM 779 C C . SER A 1 97 ? -22.390 -8.110 31.017 1.00 95.31 97 SER A C 1
ATOM 781 O O . SER A 1 97 ? -22.786 -8.203 32.183 1.00 95.31 97 SER A O 1
ATOM 783 N N . LEU A 1 98 ? -21.118 -7.837 30.722 1.00 94.62 98 LEU A N 1
ATOM 784 C CA . LEU A 1 98 ? -20.086 -7.582 31.725 1.00 94.62 98 LEU A CA 1
ATOM 785 C C . LEU A 1 98 ? -20.362 -6.283 32.493 1.00 94.62 98 LEU A C 1
ATOM 787 O O . LEU A 1 98 ? -20.339 -6.284 33.722 1.00 94.62 98 LEU A O 1
ATOM 791 N N . VAL A 1 99 ? -20.674 -5.194 31.783 1.00 95.81 99 VAL A N 1
ATOM 792 C CA . VAL A 1 99 ? -20.989 -3.888 32.387 1.00 95.81 99 VAL A CA 1
ATOM 793 C C . VAL A 1 99 ? -22.192 -3.988 33.328 1.00 95.81 99 VAL A C 1
ATOM 795 O O . VAL A 1 99 ? -22.149 -3.443 34.433 1.00 95.81 99 VAL A O 1
ATOM 798 N N . GLU A 1 100 ? -23.242 -4.711 32.928 1.00 94.94 100 GLU A N 1
ATOM 799 C CA . GLU A 1 100 ? -24.436 -4.920 33.756 1.00 94.94 100 GLU A CA 1
ATOM 800 C C . GLU A 1 100 ? -24.156 -5.796 34.985 1.00 94.94 100 GLU A C 1
ATOM 802 O O . GLU A 1 100 ? -24.594 -5.466 36.092 1.00 94.94 100 GLU A O 1
ATOM 807 N N . THR A 1 101 ? -23.407 -6.890 34.810 1.00 95.69 101 THR A N 1
ATOM 808 C CA . THR A 1 101 ? -23.087 -7.843 35.888 1.00 95.69 101 THR A CA 1
ATOM 809 C C . THR A 1 101 ? -22.209 -7.202 36.960 1.00 95.69 101 THR A C 1
ATOM 811 O O . THR A 1 101 ? -22.500 -7.309 38.153 1.00 95.69 101 THR A O 1
ATOM 814 N N . GLU A 1 102 ? -21.173 -6.484 36.532 1.00 94.44 102 GLU A N 1
ATOM 815 C CA . GLU A 1 102 ? -20.198 -5.831 37.409 1.00 94.44 102 GLU A CA 1
ATOM 816 C C . GLU A 1 102 ? -20.662 -4.440 37.881 1.00 94.44 102 GLU A C 1
ATOM 818 O O . GLU A 1 102 ? -20.008 -3.811 38.713 1.00 94.44 102 GLU A O 1
ATOM 823 N N . LYS A 1 103 ? -21.816 -3.962 37.387 1.00 95.50 103 LYS A N 1
ATOM 824 C CA . LYS A 1 103 ? -22.399 -2.642 37.692 1.00 95.50 103 LYS A CA 1
ATOM 825 C C . LYS A 1 103 ? -21.404 -1.498 37.478 1.00 95.50 103 LYS A C 1
ATOM 827 O O . LYS A 1 103 ? -21.321 -0.579 38.297 1.00 95.50 103 LYS A O 1
ATOM 832 N N . LEU A 1 104 ? -20.648 -1.571 36.384 1.00 94.75 104 LEU A N 1
ATOM 833 C CA . LEU A 1 104 ? -19.624 -0.582 36.060 1.00 94.75 104 LEU A CA 1
ATOM 834 C C . LEU A 1 104 ? -20.281 0.740 35.667 1.00 94.75 104 LEU A C 1
ATOM 836 O O . LEU A 1 104 ? -21.183 0.776 34.828 1.00 94.75 104 LEU A O 1
ATOM 840 N N . SER A 1 105 ? -19.813 1.838 36.255 1.00 94.38 105 SER A N 1
ATOM 841 C CA . SER A 1 105 ? -20.202 3.169 35.802 1.00 94.38 105 SER A CA 1
ATOM 842 C C . SER A 1 105 ? -19.379 3.583 34.573 1.00 94.38 105 SER A C 1
ATOM 844 O O . SER A 1 105 ? -18.273 3.073 34.371 1.00 94.38 105 SER A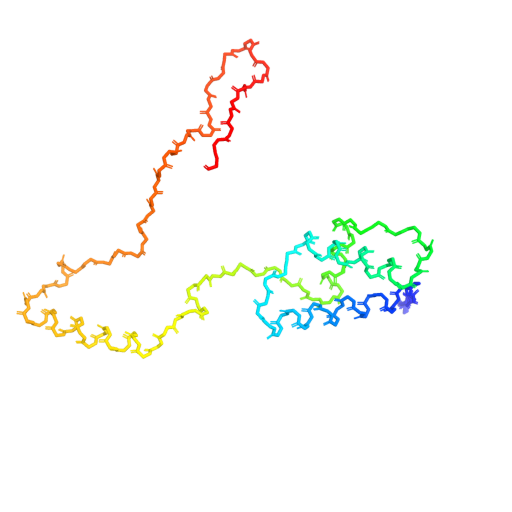 O 1
ATOM 846 N N . PRO A 1 106 ? -19.865 4.526 33.746 1.00 90.94 106 PRO A N 1
ATOM 847 C CA . PRO A 1 106 ? -19.114 5.018 32.590 1.00 90.94 106 PRO A CA 1
ATOM 848 C C . PRO A 1 106 ? -17.711 5.535 32.940 1.00 90.94 106 PRO A C 1
ATOM 850 O O . PRO A 1 106 ? -16.790 5.402 32.143 1.00 90.94 106 PRO A O 1
ATOM 853 N N . GLU A 1 107 ? -17.526 6.082 34.144 1.00 94.81 107 GLU A N 1
ATOM 854 C CA . GLU A 1 107 ? -16.236 6.575 34.636 1.00 94.81 107 GLU A CA 1
ATOM 855 C C . GLU A 1 107 ? -15.217 5.456 34.903 1.00 94.81 107 GLU A C 1
ATOM 857 O O . GLU A 1 107 ? -14.028 5.743 35.021 1.00 94.81 107 GLU A O 1
ATOM 862 N N . GLN A 1 108 ? -15.667 4.202 35.012 1.00 92.12 108 GLN A N 1
ATOM 863 C CA . GLN A 1 108 ? -14.826 3.021 35.234 1.00 92.12 108 GLN A CA 1
ATOM 864 C C . GLN A 1 108 ? -14.481 2.284 33.932 1.00 92.12 108 GLN A C 1
ATOM 866 O O . GLN A 1 108 ? -13.732 1.308 33.963 1.00 92.12 108 GLN A O 1
ATOM 871 N N . ILE A 1 109 ? -15.026 2.730 32.798 1.00 92.12 109 ILE A N 1
ATOM 872 C CA . ILE A 1 109 ? -14.826 2.109 31.492 1.00 92.12 109 ILE A CA 1
ATOM 873 C C . ILE A 1 109 ? -13.741 2.885 30.746 1.00 92.12 109 ILE A C 1
ATOM 875 O O . ILE A 1 109 ? -13.917 4.050 30.393 1.00 92.12 109 ILE A O 1
ATOM 879 N N . TYR A 1 110 ? -12.627 2.215 30.465 1.00 89.19 110 TYR A N 1
ATOM 880 C CA . TYR A 1 110 ? -11.507 2.777 29.717 1.00 89.19 110 TYR A CA 1
ATOM 881 C C . TYR A 1 110 ? -11.270 1.955 28.451 1.00 89.19 110 TYR A C 1
ATOM 883 O O . TYR A 1 110 ? -11.289 0.727 28.497 1.00 89.19 110 TYR A O 1
ATOM 891 N N . ASN A 1 111 ? -11.049 2.637 27.327 1.00 88.38 111 ASN A N 1
ATOM 892 C CA . ASN A 1 111 ? -10.611 2.007 26.085 1.00 88.38 111 ASN A CA 1
ATOM 893 C C . ASN A 1 111 ? -9.090 2.140 25.966 1.00 88.38 111 ASN A C 1
ATOM 895 O O . ASN A 1 111 ? -8.575 3.254 26.070 1.00 88.38 111 ASN A O 1
ATOM 899 N N . ASP A 1 112 ? -8.404 1.028 25.718 1.00 83.19 112 ASP A N 1
ATOM 900 C CA . ASP A 1 112 ? -6.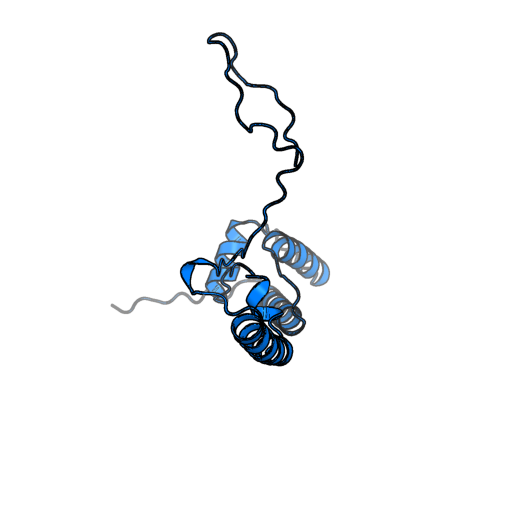981 1.002 25.385 1.00 83.19 112 ASP A CA 1
ATOM 901 C C . ASP A 1 112 ? -6.808 0.280 24.042 1.00 83.19 112 ASP A C 1
ATOM 903 O O . ASP A 1 112 ? -6.959 -0.936 23.941 1.00 83.19 112 ASP A O 1
ATOM 907 N N . ASP A 1 113 ? -6.593 1.078 23.000 1.00 73.50 113 ASP A N 1
ATOM 908 C CA . ASP A 1 113 ? -6.561 0.684 21.583 1.00 73.50 113 ASP A CA 1
ATOM 909 C C . ASP A 1 113 ? -5.147 0.241 21.159 1.00 73.50 113 ASP A C 1
ATOM 911 O O . ASP A 1 113 ? -4.963 -0.779 20.495 1.00 73.50 113 ASP A O 1
ATOM 915 N N . GLU A 1 114 ? -4.116 0.945 21.632 1.00 66.12 114 GLU A N 1
ATOM 916 C CA . GLU A 1 114 ? -2.735 0.721 21.210 1.00 66.12 114 GLU A CA 1
ATOM 917 C C . GLU A 1 114 ? -1.788 0.627 22.410 1.00 66.12 114 GLU A C 1
ATOM 919 O O . GLU A 1 114 ? -1.372 1.631 22.991 1.00 66.12 114 GLU A O 1
ATOM 924 N N . THR A 1 115 ? -1.320 -0.584 22.712 1.00 64.25 115 THR A N 1
ATOM 925 C CA . THR A 1 115 ? -0.159 -0.779 23.590 1.00 64.25 115 THR A CA 1
ATOM 926 C C . THR A 1 115 ? 1.111 -0.917 22.747 1.00 64.25 115 THR A C 1
ATOM 928 O O . THR A 1 115 ? 1.464 -1.978 22.235 1.00 64.25 115 THR A O 1
ATOM 931 N N . GLY A 1 116 ? 1.827 0.195 22.567 1.00 66.38 116 GLY A N 1
ATOM 932 C CA . GLY A 1 116 ? 3.116 0.205 21.875 1.00 66.38 116 GLY A CA 1
ATOM 933 C C . GLY A 1 116 ? 4.234 -0.389 22.738 1.00 66.38 116 GLY A C 1
ATOM 934 O O . GLY A 1 116 ? 4.671 0.231 23.708 1.00 66.38 116 GLY A O 1
ATOM 935 N N . LEU A 1 117 ? 4.754 -1.566 22.377 1.00 64.44 117 LEU A N 1
ATOM 936 C CA . LEU A 1 117 ? 5.946 -2.129 23.020 1.00 64.44 117 LEU A CA 1
ATOM 937 C C . LEU A 1 117 ? 7.215 -1.426 22.506 1.00 64.44 117 LEU A C 1
ATOM 939 O O . LEU A 1 117 ? 7.779 -1.795 21.477 1.00 64.44 117 LEU A O 1
ATOM 943 N N . PHE A 1 118 ? 7.711 -0.441 23.254 1.00 57.38 118 PHE A N 1
ATOM 944 C CA . PHE A 1 118 ? 8.994 0.218 22.977 1.00 57.38 118 PHE A CA 1
ATOM 945 C C . PHE A 1 118 ? 10.171 -0.571 23.571 1.00 57.38 118 PHE A C 1
ATOM 947 O O . PHE A 1 118 ? 10.820 -0.146 24.528 1.00 57.38 118 PHE A O 1
ATOM 954 N N . TRP A 1 119 ? 10.467 -1.745 23.013 1.00 50.66 119 TRP A N 1
ATOM 955 C CA . TRP A 1 119 ? 11.651 -2.512 23.408 1.00 50.66 119 TRP A CA 1
ATOM 956 C C . TRP A 1 119 ? 12.908 -1.978 22.701 1.00 50.66 119 TRP A C 1
ATOM 958 O O . TRP A 1 119 ? 12.976 -1.976 21.477 1.00 50.66 119 TRP A O 1
ATOM 968 N N . ARG A 1 120 ? 13.918 -1.542 23.473 1.00 56.75 120 ARG A N 1
ATOM 969 C CA . ARG A 1 120 ? 15.201 -0.969 22.992 1.00 56.75 120 ARG A CA 1
ATOM 970 C C . ARG A 1 120 ? 15.064 0.288 22.119 1.00 56.75 120 ARG A C 1
ATOM 972 O O . ARG A 1 120 ? 15.770 0.427 21.123 1.00 56.75 120 ARG A O 1
ATOM 979 N N . TYR A 1 121 ? 14.230 1.245 22.525 1.00 58.94 121 TYR A N 1
ATOM 980 C CA . TYR A 1 121 ? 14.235 2.569 21.898 1.00 58.94 121 TYR A CA 1
ATOM 981 C C . TYR A 1 121 ? 15.562 3.291 22.198 1.00 58.94 121 TYR A C 1
ATOM 983 O O . TYR A 1 121 ? 15.741 3.895 23.256 1.00 58.94 121 TYR A O 1
ATOM 991 N N . VAL A 1 122 ? 16.533 3.177 21.290 1.00 62.75 122 VAL A N 1
ATOM 992 C CA . VAL A 1 122 ? 17.782 3.943 21.359 1.00 62.75 122 VAL A CA 1
ATOM 993 C C . VAL A 1 122 ? 17.469 5.360 20.868 1.00 62.75 122 VAL A C 1
ATOM 995 O O . VAL A 1 122 ? 16.905 5.499 19.779 1.00 62.75 122 VAL A O 1
ATOM 998 N N . PRO A 1 123 ? 17.806 6.424 21.619 1.00 58.91 123 PRO A N 1
ATOM 999 C CA . PRO A 1 123 ? 17.605 7.790 21.154 1.00 58.91 123 PRO A CA 1
ATOM 1000 C C . PRO A 1 123 ? 18.248 7.990 19.775 1.00 58.91 123 PRO A C 1
ATOM 1002 O O . PRO A 1 123 ? 19.441 7.756 19.598 1.00 58.91 123 PRO A O 1
ATOM 1005 N N . CYS A 1 124 ? 17.470 8.446 18.790 1.00 55.59 124 CYS A N 1
ATOM 1006 C CA . CYS A 1 124 ? 17.960 8.728 17.431 1.00 55.59 124 CYS A CA 1
ATOM 1007 C C . CYS A 1 124 ? 18.819 10.004 17.336 1.00 55.59 124 CYS A C 1
ATOM 1009 O O . CYS A 1 124 ? 19.185 10.422 16.238 1.00 55.59 124 CYS A O 1
ATOM 1011 N N . SER A 1 125 ? 19.128 10.634 18.469 1.00 57.19 125 SER A N 1
ATOM 1012 C CA . SER A 1 125 ? 19.908 11.862 18.558 1.00 57.19 125 SER A CA 1
ATOM 1013 C C . SER A 1 125 ? 20.895 11.771 19.716 1.00 57.19 125 SER A C 1
ATOM 1015 O O . SER A 1 125 ? 20.489 11.538 20.854 1.00 57.19 125 SER A O 1
ATOM 1017 N N . THR A 1 126 ? 22.174 12.000 19.424 1.00 51.81 126 THR A N 1
ATOM 1018 C CA . THR A 1 126 ? 23.224 12.222 20.424 1.00 51.81 126 THR A CA 1
ATOM 1019 C C . THR A 1 126 ? 23.640 13.689 20.392 1.00 51.81 126 THR A C 1
ATOM 1021 O O . THR A 1 126 ? 23.604 14.319 19.335 1.00 51.81 126 THR A O 1
ATOM 1024 N N . LEU A 1 127 ? 24.013 14.245 21.544 1.00 52.97 127 LEU A N 1
ATOM 1025 C CA . LEU A 1 127 ? 24.636 15.566 21.610 1.00 52.97 127 LEU A CA 1
ATOM 1026 C C . LEU A 1 127 ? 26.086 15.433 21.124 1.00 52.97 127 LEU A C 1
ATOM 1028 O O . LEU A 1 127 ? 26.783 14.514 21.550 1.00 52.97 127 LEU A O 1
ATOM 1032 N N . ALA A 1 128 ? 26.506 16.318 20.221 1.00 56.97 128 ALA A N 1
ATOM 1033 C CA . ALA A 1 128 ? 27.866 16.381 19.686 1.00 56.97 128 ALA A CA 1
ATOM 1034 C C . ALA A 1 128 ? 28.586 17.618 20.235 1.00 56.97 128 ALA A C 1
ATOM 1036 O O . ALA A 1 128 ? 27.958 18.654 20.482 1.00 56.97 128 ALA A O 1
ATOM 1037 N N . THR A 1 129 ? 29.896 17.506 20.438 1.00 52.38 129 THR A N 1
ATOM 1038 C CA . THR A 1 129 ? 30.734 18.650 20.827 1.00 52.38 129 THR A CA 1
ATOM 1039 C C . THR A 1 129 ? 31.065 19.514 19.604 1.00 52.38 129 THR A C 1
ATOM 1041 O O . THR A 1 129 ? 30.989 19.046 18.472 1.00 52.38 129 THR A O 1
ATOM 1044 N N . ALA A 1 130 ? 31.403 20.795 19.800 1.00 58.19 130 ALA A N 1
ATOM 1045 C CA . ALA A 1 130 ? 31.574 21.757 18.697 1.00 58.19 130 ALA A CA 1
ATOM 1046 C C . ALA A 1 130 ? 32.672 21.374 17.681 1.00 58.19 130 ALA A C 1
ATOM 1048 O O . ALA A 1 130 ? 32.648 21.851 16.546 1.00 58.19 130 ALA A O 1
ATOM 1049 N N . ASP A 1 131 ? 33.600 20.503 18.083 1.00 59.66 131 ASP A N 1
ATOM 1050 C CA . ASP A 1 131 ? 34.735 20.056 17.274 1.00 59.66 131 ASP A CA 1
ATOM 1051 C C . ASP A 1 131 ? 34.454 18.749 16.497 1.00 59.66 131 ASP A C 1
ATOM 1053 O O . ASP A 1 131 ? 35.272 18.321 15.678 1.00 59.66 131 ASP A O 1
ATOM 1057 N N . GLU A 1 132 ? 33.288 18.122 16.695 1.00 58.34 132 GLU A N 1
ATOM 1058 C CA . GLU A 1 132 ? 32.865 16.912 15.983 1.00 58.34 132 GLU A CA 1
ATOM 1059 C C . GLU A 1 132 ? 31.996 17.269 14.767 1.00 58.34 132 GLU A C 1
ATOM 1061 O O . GLU A 1 132 ? 30.894 17.801 14.896 1.00 58.34 132 GLU A O 1
ATOM 1066 N N . LYS A 1 133 ? 32.479 16.961 13.554 1.00 58.31 133 LYS A N 1
ATOM 1067 C CA . LYS A 1 133 ? 31.736 17.227 12.307 1.00 58.31 133 LYS A CA 1
ATOM 1068 C C . LYS A 1 133 ? 30.598 16.242 12.035 1.00 58.31 133 LYS A C 1
ATOM 1070 O O . LYS A 1 133 ? 29.651 16.627 11.360 1.00 58.31 133 LYS A O 1
ATOM 1075 N N . ASP A 1 134 ? 30.680 15.020 12.562 1.00 55.69 134 ASP A N 1
ATOM 1076 C CA . ASP A 1 134 ? 29.695 13.959 12.347 1.00 55.69 134 ASP A CA 1
ATOM 1077 C C . ASP A 1 134 ? 29.480 13.138 13.627 1.00 55.69 134 ASP A C 1
ATOM 1079 O O . ASP A 1 134 ? 30.432 12.680 14.257 1.00 55.69 134 ASP A O 1
ATOM 1083 N N . ALA A 1 135 ? 28.218 12.904 13.993 1.00 55.53 135 ALA A N 1
ATOM 1084 C CA . ALA A 1 135 ? 27.855 12.028 15.101 1.00 55.53 135 ALA A CA 1
ATOM 1085 C C . ALA A 1 135 ? 27.829 10.560 14.639 1.00 55.53 135 ALA A C 1
ATOM 1087 O O . ALA A 1 135 ? 26.901 10.127 13.953 1.00 55.53 135 ALA A O 1
ATOM 1088 N N . THR A 1 136 ? 28.835 9.771 15.018 1.00 59.09 136 THR A N 1
ATOM 1089 C CA . THR A 1 136 ? 28.853 8.325 14.746 1.00 59.09 136 THR A CA 1
ATOM 1090 C C . THR A 1 136 ? 28.001 7.558 15.757 1.00 59.09 136 THR A C 1
ATOM 1092 O O . THR A 1 136 ? 28.330 7.490 16.938 1.00 59.09 136 THR A O 1
ATOM 1095 N N . GLY A 1 137 ? 26.926 6.927 15.281 1.00 57.72 137 GLY A N 1
ATOM 1096 C CA . GLY A 1 137 ? 26.090 6.015 16.062 1.00 57.72 137 GLY A CA 1
ATOM 1097 C C . GLY A 1 137 ? 25.484 4.924 15.181 1.00 57.72 137 GLY A C 1
ATOM 1098 O O . GLY A 1 137 ? 25.157 5.160 14.017 1.00 57.72 137 GLY A O 1
ATOM 1099 N N . VAL A 1 138 ? 25.343 3.712 15.719 1.00 55.38 138 VAL A N 1
ATOM 1100 C CA . VAL A 1 138 ? 24.669 2.607 15.023 1.00 55.38 138 VAL A CA 1
ATOM 1101 C C . VAL A 1 138 ? 23.164 2.765 15.224 1.00 55.38 138 VAL A C 1
ATOM 1103 O O . VAL A 1 138 ? 22.679 2.700 16.352 1.00 55.38 138 VAL A O 1
ATOM 1106 N N . LYS A 1 139 ? 22.417 2.960 14.130 1.00 44.81 139 LYS A N 1
ATOM 1107 C CA . LYS A 1 139 ? 20.950 2.897 14.152 1.00 44.81 139 LYS A CA 1
ATOM 1108 C C . LYS A 1 139 ? 20.518 1.477 14.522 1.00 44.81 139 LYS A C 1
ATOM 1110 O O . LYS A 1 139 ? 20.717 0.554 13.736 1.00 44.81 139 LYS A O 1
ATOM 1115 N N . GLY A 1 140 ? 19.941 1.311 15.708 1.00 53.03 140 GLY A N 1
ATOM 1116 C CA . GLY A 1 140 ? 19.116 0.144 16.012 1.00 53.03 140 GLY A CA 1
ATOM 1117 C C . GLY A 1 140 ? 17.778 0.274 15.284 1.00 53.03 140 GLY A C 1
ATOM 1118 O O . GLY A 1 140 ? 17.214 1.368 15.265 1.00 53.03 140 GLY A O 1
ATOM 1119 N N . PHE A 1 141 ? 17.329 -0.806 14.646 1.00 44.53 141 PHE A N 1
ATOM 1120 C CA . PHE A 1 141 ? 15.947 -0.966 14.189 1.00 44.53 141 PHE A CA 1
ATOM 1121 C C . PHE A 1 141 ? 15.094 -1.524 15.323 1.00 44.53 141 PHE A C 1
ATOM 1123 O O . PHE A 1 141 ? 15.647 -2.344 16.099 1.00 44.53 141 PHE A O 1
#